Protein AF-A0A2W5E9P5-F1 (afdb_monomer_lite)

Organism: NCBI:txid151895

Foldseek 3Di:
DDDDDDPPPPPPPPAPDDLVNLCVVLVHDSVVLVCLVVVVDDCPDPSNV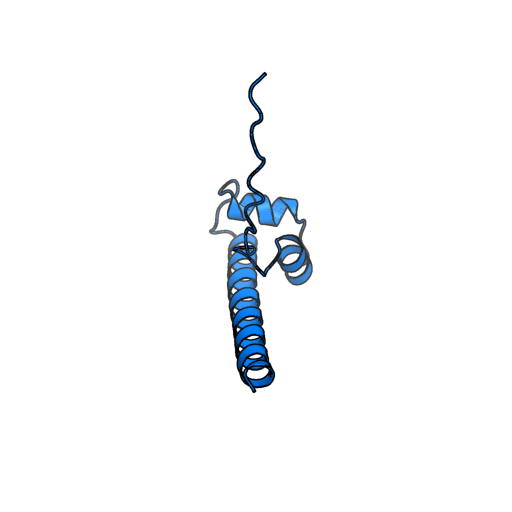SSVVSSVVVRVVVVVVVVVVCVVVVD

Structure (mmCIF, N/CA/C/O backbone):
data_AF-A0A2W5E9P5-F1
#
_entry.id   AF-A0A2W5E9P5-F1
#
loop_
_atom_site.group_PDB
_atom_site.id
_atom_site.type_symbol
_atom_site.label_atom_id
_atom_site.label_alt_id
_atom_site.label_comp_id
_atom_site.label_asym_id
_atom_site.label_entity_id
_atom_site.label_seq_id
_atom_site.pdbx_PDB_ins_code
_atom_site.Cartn_x
_atom_site.Cartn_y
_atom_site.Cartn_z
_atom_site.occupancy
_atom_site.B_iso_or_equiv
_atom_site.auth_seq_id
_atom_site.auth_comp_id
_atom_site.auth_asym_id
_atom_site.auth_atom_id
_atom_site.pdbx_PDB_model_num
ATOM 1 N N . MET A 1 1 ? 29.477 -13.937 32.859 1.00 43.91 1 MET A N 1
ATOM 2 C CA . MET A 1 1 ? 28.302 -14.221 32.003 1.00 43.91 1 MET A CA 1
ATOM 3 C C . MET A 1 1 ? 27.313 -13.079 32.178 1.00 43.91 1 MET A C 1
ATOM 5 O O . MET A 1 1 ? 26.856 -12.873 33.291 1.00 43.91 1 MET A O 1
ATOM 9 N N . SER A 1 2 ? 27.076 -12.266 31.145 1.00 44.88 2 SER A N 1
ATOM 10 C CA . SER A 1 2 ? 26.193 -11.093 31.236 1.00 44.88 2 SER A CA 1
ATOM 11 C C . SER A 1 2 ? 24.859 -11.419 30.562 1.00 44.88 2 SER A C 1
ATOM 13 O O . SER A 1 2 ? 24.809 -11.623 29.348 1.00 44.88 2 SER A O 1
ATOM 15 N N . ASN A 1 3 ? 23.795 -11.524 31.360 1.00 49.09 3 ASN A N 1
ATOM 16 C CA . ASN A 1 3 ? 22.437 -11.764 30.882 1.00 49.09 3 ASN A CA 1
ATOM 17 C C . ASN A 1 3 ? 21.894 -10.482 30.238 1.00 49.09 3 ASN A C 1
ATOM 19 O O . ASN A 1 3 ? 21.422 -9.579 30.923 1.00 49.09 3 ASN A O 1
ATOM 23 N N . LYS A 1 4 ? 21.949 -10.400 28.905 1.00 47.75 4 LYS A N 1
ATOM 24 C CA . LYS A 1 4 ? 21.201 -9.390 28.148 1.00 47.75 4 LYS A CA 1
ATOM 25 C C . LYS A 1 4 ? 19.735 -9.814 28.081 1.00 47.75 4 LYS A C 1
ATOM 27 O O . LYS A 1 4 ? 19.366 -10.633 27.239 1.00 47.75 4 LYS A O 1
ATOM 32 N N . SER A 1 5 ? 18.909 -9.250 28.959 1.00 53.81 5 SER A N 1
ATOM 33 C CA . SER A 1 5 ? 17.451 -9.285 28.825 1.00 53.81 5 SER A CA 1
ATOM 34 C C . SER A 1 5 ? 17.065 -8.766 27.441 1.00 53.81 5 SER A C 1
ATOM 36 O O . SER A 1 5 ? 17.333 -7.615 27.097 1.00 53.81 5 SER A O 1
ATOM 38 N N . LYS A 1 6 ? 16.470 -9.631 26.614 1.00 54.66 6 LYS A N 1
ATOM 39 C CA . LYS A 1 6 ? 15.877 -9.231 25.338 1.00 54.66 6 LYS A CA 1
ATOM 40 C C . LYS A 1 6 ? 14.608 -8.448 25.659 1.00 54.66 6 LYS A C 1
ATOM 42 O O . LYS A 1 6 ? 13.569 -9.039 25.922 1.00 54.66 6 LYS A O 1
ATOM 47 N N . GLU A 1 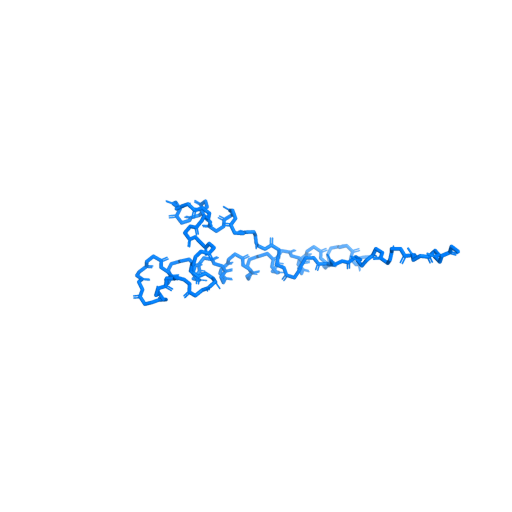7 ? 14.712 -7.124 25.664 1.00 51.16 7 GLU A N 1
ATOM 48 C CA . GLU A 1 7 ? 13.560 -6.224 25.621 1.00 51.16 7 GLU A CA 1
ATOM 49 C C . GLU A 1 7 ? 12.672 -6.633 24.433 1.00 51.16 7 GLU A C 1
ATOM 51 O O . GLU A 1 7 ? 13.020 -6.409 23.268 1.00 51.16 7 GLU A O 1
ATOM 56 N N . ILE A 1 8 ? 11.528 -7.260 24.712 1.00 55.28 8 ILE A N 1
ATOM 57 C CA . ILE A 1 8 ? 10.479 -7.463 23.715 1.00 55.28 8 ILE A CA 1
ATOM 58 C C . ILE A 1 8 ? 9.829 -6.096 23.530 1.00 55.28 8 ILE A C 1
ATOM 60 O O . ILE A 1 8 ? 8.859 -5.740 24.193 1.00 55.28 8 ILE A O 1
ATOM 64 N N . LYS A 1 9 ? 10.416 -5.281 22.651 1.00 48.00 9 LYS A N 1
ATOM 65 C CA . LYS A 1 9 ? 9.772 -4.057 22.186 1.00 48.00 9 LYS A CA 1
ATOM 66 C C . LYS A 1 9 ? 8.529 -4.503 21.428 1.00 48.00 9 LYS A C 1
ATOM 68 O O . LYS A 1 9 ? 8.648 -4.940 20.283 1.00 48.00 9 LYS A O 1
ATOM 73 N N . ASN A 1 10 ? 7.362 -4.402 22.067 1.00 45.88 10 ASN A N 1
ATOM 74 C CA . ASN A 1 10 ? 6.063 -4.403 21.401 1.00 45.88 10 ASN A CA 1
ATOM 75 C C . ASN A 1 10 ? 6.057 -3.225 20.421 1.00 45.88 10 ASN A C 1
ATOM 77 O O . ASN A 1 10 ? 5.582 -2.131 20.714 1.00 45.88 10 ASN A O 1
ATOM 81 N N . LYS A 1 11 ? 6.677 -3.425 19.257 1.00 45.47 11 LYS A N 1
ATOM 82 C CA . LYS A 1 11 ? 6.553 -2.530 18.122 1.00 45.47 11 LYS A CA 1
ATOM 83 C C . LYS A 1 11 ? 5.122 -2.712 17.648 1.00 45.47 11 LYS A C 1
ATOM 85 O O . LYS A 1 11 ? 4.859 -3.614 16.859 1.00 45.47 11 LYS A O 1
ATOM 90 N N . CYS A 1 12 ? 4.209 -1.868 18.128 1.00 41.62 12 CYS A N 1
ATOM 91 C CA . CYS A 1 12 ? 3.007 -1.575 17.358 1.00 41.62 12 CYS A CA 1
ATOM 92 C C . CYS A 1 12 ? 3.470 -1.363 15.908 1.00 41.62 12 CYS A C 1
ATOM 94 O O . CYS A 1 12 ? 4.385 -0.551 15.697 1.00 41.62 12 CYS A O 1
ATOM 96 N N . PRO A 1 13 ? 2.971 -2.139 14.932 1.00 53.47 13 PRO A N 1
ATOM 97 C CA . PRO A 1 13 ? 3.411 -1.986 13.560 1.00 53.47 13 PRO A CA 1
ATOM 98 C C . PRO A 1 13 ? 3.117 -0.546 13.155 1.00 53.47 13 PRO A C 1
ATOM 100 O O . PRO A 1 13 ? 1.965 -0.126 13.166 1.00 53.47 13 PRO A O 1
ATOM 103 N N . LYS A 1 14 ? 4.160 0.227 12.833 1.00 56.97 14 LYS A N 1
ATOM 104 C CA . LYS A 1 14 ? 3.988 1.598 12.331 1.00 56.97 14 LYS A CA 1
ATOM 105 C C . LYS A 1 14 ? 3.181 1.633 11.027 1.00 56.97 14 LYS A C 1
ATOM 107 O O . LYS A 1 14 ? 2.663 2.681 10.680 1.00 56.97 14 LYS A O 1
ATOM 112 N N . ASN A 1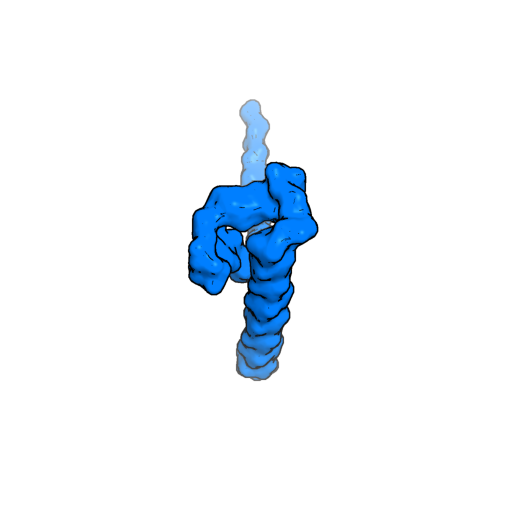 15 ? 3.041 0.493 10.346 1.00 63.25 15 ASN A N 1
ATOM 113 C CA . ASN A 1 15 ? 2.348 0.382 9.074 1.00 63.25 15 ASN A CA 1
ATOM 114 C C . ASN A 1 15 ? 1.333 -0.760 9.174 1.00 63.25 15 ASN A C 1
ATOM 116 O O . ASN A 1 15 ? 1.702 -1.933 9.087 1.00 63.25 15 ASN A O 1
ATOM 120 N N . TRP A 1 16 ? 0.061 -0.412 9.367 1.00 75.38 16 TRP A N 1
ATOM 121 C CA . TRP A 1 16 ? -1.040 -1.376 9.295 1.00 75.38 16 TRP A CA 1
ATOM 122 C C . TRP A 1 16 ? -1.256 -1.894 7.868 1.00 75.38 16 TRP A C 1
ATOM 124 O O . TRP A 1 16 ? -1.733 -3.010 7.669 1.00 75.38 16 TRP A O 1
ATOM 134 N N . VAL A 1 17 ? -0.837 -1.111 6.872 1.00 87.81 17 VAL A N 1
ATOM 135 C CA . VAL A 1 17 ? -0.861 -1.496 5.465 1.00 87.81 17 VAL A CA 1
ATOM 136 C C . VAL A 1 17 ? 0.430 -2.221 5.105 1.00 87.81 17 VAL A C 1
ATOM 138 O O . VAL A 1 17 ? 1.534 -1.677 5.173 1.00 87.81 17 VAL A O 1
ATOM 141 N N . SER A 1 18 ? 0.300 -3.484 4.703 1.00 91.94 18 SER A N 1
ATOM 142 C CA . SER A 1 18 ? 1.445 -4.275 4.259 1.00 91.94 18 SER A CA 1
ATOM 143 C C . SER A 1 18 ? 1.769 -4.016 2.785 1.00 91.94 18 SER A C 1
ATOM 145 O O . SER A 1 18 ? 0.883 -3.886 1.943 1.00 91.94 18 SER A O 1
ATOM 147 N N . ARG A 1 19 ? 3.057 -4.073 2.427 1.00 91.88 19 ARG A N 1
ATOM 148 C CA . ARG A 1 19 ? 3.494 -3.998 1.017 1.00 91.88 19 ARG A CA 1
ATOM 149 C C . ARG A 1 19 ? 2.891 -5.099 0.141 1.00 91.88 19 ARG A C 1
ATOM 151 O O . ARG A 1 19 ? 2.749 -4.911 -1.060 1.00 91.88 19 ARG A O 1
ATOM 158 N N . THR A 1 20 ? 2.557 -6.249 0.728 1.00 94.19 20 THR A N 1
ATOM 159 C CA . THR A 1 20 ? 1.871 -7.345 0.028 1.00 94.19 20 THR A CA 1
ATOM 160 C C . THR A 1 20 ? 0.446 -6.949 -0.358 1.00 94.19 20 THR A C 1
ATOM 162 O O . THR A 1 20 ? 0.017 -7.249 -1.465 1.00 94.19 20 THR A O 1
ATOM 165 N N . MET A 1 21 ? -0.266 -6.244 0.524 1.00 93.69 21 MET A N 1
ATOM 166 C CA . MET A 1 21 ? -1.612 -5.738 0.248 1.00 93.69 21 MET A CA 1
ATOM 167 C C . MET A 1 21 ? -1.588 -4.697 -0.874 1.00 93.69 21 MET A C 1
ATOM 169 O O . MET A 1 21 ? -2.345 -4.824 -1.830 1.00 93.69 21 MET A O 1
ATOM 173 N N . ILE A 1 22 ? -0.659 -3.737 -0.815 1.00 94.62 22 ILE A N 1
ATOM 174 C CA . ILE A 1 22 ? -0.477 -2.734 -1.879 1.00 94.62 22 ILE A CA 1
ATOM 175 C C . ILE A 1 22 ? -0.182 -3.424 -3.220 1.00 94.62 22 ILE A C 1
ATOM 177 O O . ILE A 1 22 ? -0.802 -3.118 -4.235 1.00 94.62 22 ILE A O 1
ATOM 181 N N . ALA A 1 23 ? 0.725 -4.407 -3.218 1.00 95.56 23 ALA A N 1
ATOM 182 C CA . ALA A 1 23 ? 1.070 -5.179 -4.409 1.00 95.56 23 ALA A CA 1
ATOM 183 C C . ALA A 1 23 ? -0.147 -5.896 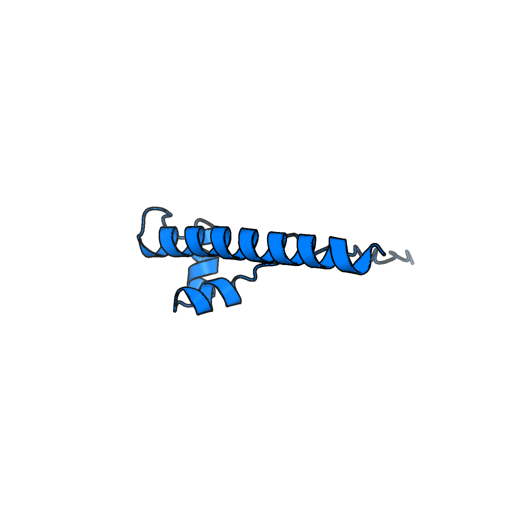-5.016 1.00 95.56 23 ALA A C 1
ATOM 185 O O . ALA A 1 23 ? -0.307 -5.898 -6.235 1.00 95.56 23 ALA A O 1
ATOM 186 N N . HIS A 1 24 ? -1.016 -6.457 -4.169 1.00 95.25 24 HIS A N 1
ATOM 187 C CA .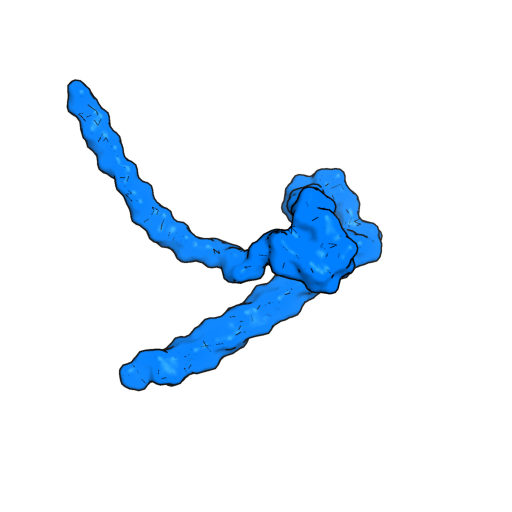 HIS A 1 24 ? -2.245 -7.119 -4.594 1.00 95.25 24 HIS A CA 1
ATOM 188 C C . HIS A 1 24 ? -3.242 -6.142 -5.231 1.00 95.25 24 HIS A C 1
ATOM 190 O O . HIS A 1 24 ? -3.728 -6.415 -6.322 1.00 95.25 24 HIS A O 1
ATOM 196 N N . VAL A 1 25 ? -3.487 -4.985 -4.602 1.00 94.06 25 VAL A N 1
ATOM 197 C CA . VAL A 1 25 ? -4.412 -3.955 -5.119 1.00 94.06 25 VAL A CA 1
ATOM 198 C C . VAL A 1 25 ? -3.947 -3.399 -6.467 1.00 94.06 25 VAL A C 1
ATOM 200 O O . VAL A 1 25 ? -4.755 -3.178 -7.364 1.00 94.06 25 VAL A O 1
ATOM 203 N N . ILE A 1 26 ? -2.640 -3.198 -6.630 1.00 94.38 26 ILE A N 1
ATOM 204 C CA . ILE A 1 26 ? -2.060 -2.656 -7.866 1.00 94.38 26 ILE A CA 1
ATOM 205 C C . ILE A 1 26 ? -1.890 -3.722 -8.957 1.00 94.38 26 ILE A C 1
ATOM 207 O O . ILE A 1 26 ? -1.767 -3.379 -10.132 1.00 94.38 26 ILE A O 1
ATOM 211 N N . GLY A 1 27 ? -1.883 -5.007 -8.592 1.00 93.81 27 GLY A N 1
ATOM 212 C CA . GLY A 1 27 ? -1.596 -6.100 -9.520 1.00 93.81 27 GLY A CA 1
ATOM 213 C C . GLY A 1 27 ? -0.121 -6.157 -9.926 1.00 93.81 27 GLY A C 1
ATOM 214 O O . GLY A 1 27 ? 0.198 -6.411 -11.084 1.00 93.81 27 GLY A O 1
ATOM 215 N N . CYS A 1 28 ? 0.798 -5.894 -8.991 1.00 93.31 28 CYS A N 1
ATOM 216 C CA . CYS A 1 28 ? 2.239 -5.935 -9.251 1.00 93.31 28 CYS A CA 1
ATOM 217 C C . CYS A 1 28 ? 2.999 -6.811 -8.243 1.00 93.31 28 CYS A C 1
ATOM 219 O O . CYS A 1 28 ? 2.458 -7.297 -7.253 1.00 93.31 28 CYS A O 1
ATOM 221 N N . GLY A 1 29 ? 4.292 -7.034 -8.491 1.00 94.62 29 GLY A N 1
ATOM 222 C CA . GLY A 1 29 ? 5.145 -7.785 -7.571 1.00 94.62 29 GLY A CA 1
ATOM 223 C C . GLY A 1 29 ? 5.469 -7.000 -6.294 1.00 94.62 29 GLY A C 1
ATOM 224 O O . GLY A 1 29 ? 5.833 -5.826 -6.344 1.00 94.62 29 GLY A O 1
ATOM 225 N N . LYS A 1 30 ? 5.467 -7.669 -5.133 1.00 94.31 30 LYS A N 1
ATOM 226 C CA . LYS A 1 30 ? 5.899 -7.082 -3.843 1.00 94.31 30 LYS A CA 1
ATOM 227 C C . LYS A 1 30 ? 7.313 -6.481 -3.893 1.00 94.31 30 LYS A C 1
ATOM 229 O O . LYS A 1 30 ? 7.613 -5.511 -3.189 1.00 94.31 30 LYS A O 1
ATOM 234 N N . THR A 1 31 ? 8.194 -7.063 -4.704 1.00 94.44 31 THR A N 1
ATOM 235 C CA . THR A 1 31 ? 9.552 -6.554 -4.945 1.00 94.44 31 THR A CA 1
ATOM 236 C C . THR A 1 31 ? 9.528 -5.203 -5.650 1.00 94.44 31 THR A C 1
ATOM 238 O O . THR A 1 31 ? 10.297 -4.327 -5.270 1.00 94.44 31 THR A O 1
ATOM 241 N N . THR A 1 32 ? 8.604 -4.994 -6.592 1.00 93.25 32 THR A N 1
ATOM 242 C CA . THR A 1 32 ? 8.384 -3.703 -7.258 1.00 93.25 32 THR A CA 1
ATOM 243 C C . THR A 1 32 ? 7.925 -2.643 -6.268 1.00 93.25 32 THR A C 1
ATOM 245 O O . THR A 1 32 ? 8.551 -1.591 -6.198 1.00 93.25 32 THR A O 1
ATOM 248 N N . VAL A 1 33 ? 6.928 -2.952 -5.435 1.00 93.38 33 VAL A N 1
ATOM 249 C CA . VAL A 1 33 ? 6.473 -2.056 -4.358 1.00 93.38 33 VAL A CA 1
ATOM 250 C C . VAL A 1 33 ? 7.629 -1.688 -3.425 1.00 93.38 33 VAL A C 1
ATOM 252 O O . VAL A 1 33 ? 7.862 -0.523 -3.126 1.00 93.38 33 VAL A O 1
ATOM 255 N N . SER A 1 34 ? 8.425 -2.678 -3.013 1.00 93.38 34 SER A N 1
ATOM 256 C CA . SER A 1 34 ? 9.591 -2.432 -2.157 1.00 93.38 34 SER A CA 1
ATOM 257 C C . SER A 1 34 ? 10.678 -1.609 -2.849 1.00 93.38 34 SER A C 1
ATOM 259 O O . SER A 1 34 ? 11.370 -0.854 -2.177 1.00 93.38 34 SER A O 1
ATOM 261 N N . ALA A 1 35 ? 10.859 -1.758 -4.161 1.00 92.31 35 ALA A N 1
ATOM 262 C CA . ALA A 1 35 ? 11.825 -0.974 -4.919 1.00 92.31 35 ALA A CA 1
ATOM 263 C C . ALA A 1 35 ? 11.415 0.502 -5.004 1.00 92.31 35 ALA A C 1
ATOM 265 O O . ALA A 1 35 ? 12.283 1.351 -4.829 1.00 92.31 35 ALA A O 1
ATOM 266 N N . VAL A 1 36 ? 10.122 0.790 -5.198 1.00 92.25 36 VAL A N 1
ATOM 267 C CA . VAL A 1 36 ? 9.576 2.159 -5.185 1.00 92.25 36 VAL A CA 1
ATOM 268 C C . VAL A 1 36 ? 9.793 2.802 -3.813 1.00 92.25 36 VAL A C 1
ATOM 270 O O . VAL A 1 36 ? 10.507 3.793 -3.718 1.00 92.25 36 VAL A O 1
ATOM 273 N N . PHE A 1 37 ? 9.336 2.165 -2.729 1.00 88.56 37 PHE A N 1
ATOM 274 C CA . PHE A 1 37 ? 9.499 2.712 -1.371 1.00 88.56 37 PHE A CA 1
ATOM 275 C C . PHE A 1 37 ? 10.947 2.871 -0.906 1.00 88.56 37 PHE A C 1
ATOM 277 O O . PHE A 1 37 ? 11.238 3.690 -0.041 1.00 88.56 37 PHE A O 1
ATOM 284 N N . ASN A 1 38 ? 11.862 2.063 -1.437 1.00 91.00 38 ASN A N 1
ATOM 285 C CA . ASN A 1 38 ? 13.280 2.165 -1.107 1.00 91.00 38 ASN A CA 1
ATOM 286 C C . ASN A 1 38 ? 14.025 3.162 -2.021 1.00 91.00 38 ASN A C 1
ATOM 288 O O . ASN A 1 38 ? 15.255 3.179 -1.988 1.00 91.00 38 ASN A O 1
ATOM 292 N N . GLY A 1 39 ? 13.326 3.910 -2.887 1.00 88.88 39 GLY A N 1
ATOM 293 C CA . GLY A 1 39 ? 13.930 4.855 -3.835 1.00 88.88 39 GLY A CA 1
ATOM 294 C C . GLY A 1 39 ? 14.789 4.194 -4.920 1.00 88.88 39 GLY A C 1
ATOM 295 O O . GLY A 1 39 ? 15.594 4.853 -5.568 1.00 88.88 39 GLY A O 1
ATOM 296 N N . LYS A 1 40 ? 14.654 2.875 -5.121 1.00 89.06 40 LYS A N 1
ATOM 297 C CA . LYS A 1 40 ? 15.386 2.114 -6.154 1.00 89.06 40 LYS A CA 1
ATOM 298 C C . LYS A 1 40 ? 14.722 2.195 -7.532 1.00 89.06 40 LYS A C 1
ATOM 300 O O . LYS A 1 40 ? 15.263 1.667 -8.501 1.00 89.06 40 LYS A O 1
ATOM 305 N N . ARG A 1 41 ? 13.537 2.801 -7.615 1.00 83.81 41 ARG A N 1
ATOM 306 C CA . ARG A 1 41 ? 12.842 3.162 -8.853 1.00 83.81 41 ARG A CA 1
ATOM 307 C C . ARG A 1 41 ? 12.404 4.617 -8.775 1.00 83.81 41 ARG A C 1
ATOM 309 O O . ARG A 1 41 ? 12.148 5.110 -7.683 1.00 83.81 41 ARG A O 1
ATOM 316 N N . SER A 1 42 ? 12.318 5.264 -9.935 1.00 84.38 42 SER A N 1
ATOM 317 C CA . SER A 1 42 ? 11.787 6.623 -10.040 1.00 84.38 42 SER A CA 1
ATOM 318 C C . SER A 1 42 ? 10.324 6.662 -9.580 1.00 84.38 42 SER A C 1
ATOM 320 O O . SER A 1 42 ? 9.515 5.826 -9.999 1.00 84.38 42 SER A O 1
ATOM 322 N N . SER A 1 43 ? 10.020 7.643 -8.730 1.00 79.94 43 SER A N 1
ATOM 323 C CA . SER A 1 43 ? 8.674 7.999 -8.261 1.00 79.94 43 SER A CA 1
ATOM 324 C C . SER A 1 43 ? 7.783 8.544 -9.377 1.00 79.94 43 SER A C 1
ATOM 326 O O . SER A 1 43 ? 6.565 8.471 -9.281 1.00 79.94 43 SER A O 1
ATOM 328 N N . ASP A 1 44 ? 8.371 9.026 -10.474 1.00 81.62 44 ASP A N 1
ATOM 329 C CA . ASP A 1 44 ? 7.648 9.745 -11.533 1.00 81.62 44 ASP A CA 1
ATOM 330 C C . ASP A 1 44 ? 7.014 8.805 -12.566 1.00 81.62 44 ASP A C 1
ATOM 332 O O . ASP A 1 44 ? 6.428 9.234 -13.558 1.00 81.62 44 ASP A O 1
ATOM 336 N N . THR A 1 45 ? 7.142 7.495 -12.355 1.00 92.00 45 THR A N 1
ATOM 337 C CA . THR A 1 45 ? 6.469 6.502 -13.192 1.00 92.00 45 THR A CA 1
ATOM 338 C C . THR A 1 45 ? 5.015 6.342 -12.757 1.00 92.00 45 THR A C 1
ATOM 340 O O . THR A 1 45 ? 4.738 6.291 -11.560 1.00 92.00 45 THR A O 1
ATOM 343 N N . ASP A 1 46 ? 4.098 6.160 -13.715 1.00 94.12 46 ASP A N 1
ATOM 344 C CA . ASP A 1 46 ? 2.674 5.875 -13.441 1.00 94.12 46 ASP A CA 1
ATOM 345 C C . ASP A 1 46 ? 2.507 4.755 -12.401 1.00 94.12 46 ASP A C 1
ATOM 347 O O . ASP A 1 46 ? 1.739 4.862 -11.448 1.00 94.12 46 ASP A O 1
ATOM 351 N N . LEU A 1 47 ? 3.310 3.694 -12.519 1.00 92.31 47 LEU A N 1
ATOM 352 C CA . LEU A 1 47 ? 3.282 2.582 -11.576 1.00 92.31 47 LEU A CA 1
ATOM 353 C C . LEU A 1 47 ? 3.678 2.996 -10.150 1.00 92.31 47 LEU A C 1
ATOM 355 O O . LEU A 1 47 ? 3.057 2.529 -9.197 1.00 92.31 47 LEU A O 1
ATOM 359 N N . ALA A 1 48 ? 4.712 3.825 -9.989 1.00 92.69 48 ALA A N 1
ATOM 360 C CA . ALA A 1 48 ? 5.143 4.296 -8.675 1.00 92.69 48 ALA A CA 1
ATOM 361 C C . ALA A 1 48 ? 4.089 5.210 -8.039 1.00 92.69 48 ALA A C 1
ATOM 363 O O . ALA A 1 48 ? 3.699 4.969 -6.899 1.00 92.69 48 ALA A O 1
ATOM 364 N N . GLN A 1 49 ? 3.534 6.148 -8.809 1.00 94.06 49 GLN A N 1
ATOM 365 C CA . GLN A 1 49 ? 2.445 7.018 -8.357 1.00 94.06 49 GLN A CA 1
ATOM 366 C C . GLN A 1 49 ? 1.220 6.209 -7.921 1.00 94.06 49 GLN A C 1
ATOM 368 O O . GLN A 1 49 ? 0.655 6.444 -6.856 1.00 94.06 49 GLN A O 1
ATOM 373 N N . ARG A 1 50 ? 0.835 5.186 -8.694 1.00 95.12 50 ARG A N 1
ATOM 374 C CA . ARG A 1 50 ? -0.266 4.287 -8.321 1.00 95.12 50 ARG A CA 1
ATOM 375 C C . ARG A 1 50 ? 0.019 3.533 -7.021 1.00 95.12 50 ARG A C 1
ATOM 377 O O . ARG A 1 50 ? -0.887 3.378 -6.207 1.00 95.12 50 ARG A O 1
ATOM 384 N N . ILE A 1 51 ? 1.256 3.078 -6.810 1.00 94.38 51 ILE A N 1
ATOM 385 C CA . ILE A 1 51 ? 1.680 2.416 -5.564 1.00 94.38 51 ILE A CA 1
ATOM 386 C C . ILE A 1 51 ? 1.556 3.363 -4.363 1.00 94.38 51 ILE A C 1
ATOM 388 O O . ILE A 1 51 ? 1.035 2.947 -3.329 1.00 94.38 51 ILE A O 1
ATOM 392 N N . GLU A 1 52 ? 1.991 4.613 -4.505 1.00 92.31 52 GLU A N 1
ATOM 393 C CA . GLU A 1 52 ? 1.906 5.636 -3.455 1.00 92.31 52 GLU A CA 1
ATOM 394 C C . GLU A 1 52 ? 0.450 6.001 -3.136 1.00 92.31 52 GLU A C 1
ATOM 396 O O . GLU A 1 52 ? 0.041 5.992 -1.975 1.00 92.31 52 GLU A O 1
ATOM 401 N N . VAL A 1 53 ? -0.378 6.217 -4.164 1.00 93.62 53 VAL A N 1
ATOM 402 C CA . VAL A 1 53 ? -1.814 6.487 -3.990 1.00 93.62 53 VAL A CA 1
ATOM 403 C C . VAL A 1 53 ? -2.517 5.316 -3.297 1.00 93.62 53 VAL A C 1
ATOM 405 O O . VAL A 1 53 ? -3.340 5.531 -2.407 1.00 93.62 53 VAL A O 1
ATOM 408 N N . ALA A 1 54 ? -2.183 4.071 -3.650 1.00 94.12 54 ALA A N 1
ATOM 409 C CA . ALA A 1 54 ? -2.751 2.904 -2.984 1.00 94.12 54 ALA A CA 1
ATOM 410 C C . ALA A 1 54 ? -2.339 2.802 -1.510 1.00 94.12 54 ALA A C 1
ATOM 412 O O . ALA A 1 54 ? -3.176 2.445 -0.683 1.00 94.12 54 ALA A O 1
ATOM 413 N N . GLU A 1 55 ? -1.090 3.118 -1.155 1.00 93.12 55 GLU A N 1
ATOM 414 C CA . GLU A 1 55 ? -0.674 3.170 0.253 1.00 93.12 55 GLU A CA 1
ATOM 415 C C . GLU A 1 55 ? -1.487 4.200 1.037 1.00 93.12 55 GLU A C 1
ATOM 417 O O . GLU A 1 55 ? -1.990 3.879 2.116 1.00 93.12 55 GLU A O 1
ATOM 422 N N . MET A 1 56 ? -1.644 5.405 0.485 1.00 91.38 56 MET A N 1
ATOM 423 C CA . MET A 1 56 ? -2.380 6.495 1.119 1.00 91.38 56 MET A CA 1
ATOM 424 C C . MET A 1 56 ? -3.840 6.106 1.386 1.00 91.38 56 MET A C 1
ATOM 426 O O . MET A 1 56 ? -4.286 6.154 2.531 1.00 91.38 56 MET A O 1
ATOM 430 N N . LEU A 1 57 ? -4.558 5.631 0.361 1.00 93.56 57 LEU A N 1
ATOM 431 C CA . LEU A 1 57 ? -5.972 5.254 0.481 1.00 93.56 57 LEU A CA 1
ATOM 432 C C . LEU A 1 57 ? -6.191 4.079 1.441 1.00 93.56 57 LEU A C 1
ATOM 434 O O . LEU A 1 57 ? -7.137 4.081 2.230 1.00 93.56 57 LEU A O 1
ATOM 438 N N . LEU A 1 58 ? -5.322 3.064 1.388 1.00 92.88 58 LEU A N 1
ATOM 439 C CA . LEU A 1 58 ? -5.407 1.927 2.305 1.00 92.88 58 LEU A CA 1
ATOM 440 C C . LEU A 1 58 ? -5.125 2.354 3.746 1.00 92.88 58 LEU A C 1
ATOM 442 O O . LEU A 1 58 ? -5.773 1.851 4.662 1.00 92.88 58 LEU A O 1
ATOM 446 N N . SER A 1 59 ? -4.178 3.270 3.954 1.00 90.44 59 SER A N 1
ATOM 447 C CA . SER A 1 59 ? -3.819 3.741 5.293 1.00 90.44 59 SER A CA 1
ATOM 448 C C . SER A 1 59 ? -4.960 4.543 5.906 1.00 90.44 59 SER A C 1
ATOM 450 O O . SER A 1 59 ? -5.386 4.224 7.014 1.00 90.44 59 SER A O 1
ATOM 452 N N . GLU A 1 60 ? -5.534 5.483 5.151 1.00 89.56 60 GLU A N 1
ATOM 453 C CA . GLU A 1 60 ? -6.701 6.263 5.577 1.00 89.56 60 GLU A CA 1
ATOM 454 C C . GLU A 1 60 ? -7.906 5.360 5.893 1.00 89.56 60 GLU A C 1
ATOM 456 O O . GLU A 1 60 ? -8.549 5.494 6.937 1.00 89.56 60 GLU A O 1
ATOM 461 N N . GLY A 1 61 ? -8.185 4.381 5.024 1.00 89.94 61 GLY A N 1
ATOM 462 C CA . GLY A 1 61 ? -9.268 3.424 5.238 1.00 89.94 61 GLY A CA 1
ATOM 463 C C . GLY A 1 61 ? -9.086 2.595 6.513 1.00 89.94 61 GLY A C 1
ATOM 464 O O . GLY A 1 61 ? -10.035 2.421 7.280 1.00 89.94 61 GLY A O 1
ATOM 465 N N . VAL A 1 62 ? -7.868 2.106 6.772 1.00 89.88 62 VAL A N 1
ATOM 466 C CA . VAL A 1 62 ? -7.563 1.329 7.982 1.00 89.88 62 VAL A CA 1
ATOM 467 C C . VAL A 1 62 ? -7.649 2.190 9.242 1.00 89.88 62 VAL A C 1
ATOM 469 O O . VAL A 1 62 ? -8.212 1.737 10.239 1.00 89.88 62 VAL A O 1
ATOM 472 N N . GLU A 1 63 ? -7.151 3.426 9.213 1.00 87.88 63 GLU A N 1
ATOM 473 C CA . GLU A 1 63 ? -7.256 4.355 10.344 1.00 87.88 63 GLU A CA 1
ATOM 474 C C . GLU A 1 63 ? -8.714 4.645 10.707 1.00 87.88 63 GLU A C 1
ATOM 476 O O . GLU A 1 63 ? -9.089 4.540 11.878 1.00 87.88 63 GLU A O 1
ATOM 481 N N . LYS A 1 64 ? -9.567 4.887 9.706 1.00 89.69 64 LYS A N 1
ATOM 482 C CA . LYS A 1 64 ? -11.002 5.096 9.923 1.00 89.69 64 LYS A CA 1
ATOM 483 C C . LYS A 1 64 ? -11.667 3.896 10.602 1.00 89.69 64 LYS A C 1
ATOM 485 O O . LYS A 1 64 ? -12.418 4.069 11.560 1.00 89.69 64 LYS A O 1
ATOM 490 N N . VAL A 1 65 ? -11.356 2.677 10.151 1.00 89.56 65 VAL A N 1
ATOM 491 C CA . VAL A 1 65 ? -11.875 1.444 10.768 1.00 89.56 65 VAL A CA 1
ATOM 492 C C . VAL A 1 65 ? -11.395 1.307 12.213 1.00 89.56 65 VAL A C 1
ATOM 494 O O . VAL A 1 65 ? -12.187 0.966 13.091 1.00 89.56 65 VAL A O 1
ATOM 497 N N . ILE A 1 66 ? -10.119 1.594 12.487 1.00 88.12 66 ILE A N 1
ATOM 498 C CA . ILE A 1 66 ? -9.572 1.564 13.851 1.00 88.12 66 ILE A CA 1
ATOM 499 C C . ILE A 1 66 ? -10.322 2.545 14.754 1.00 88.12 66 ILE A C 1
ATOM 501 O O . ILE A 1 66 ? -10.666 2.196 15.887 1.00 88.12 66 ILE A O 1
ATOM 505 N N . ASP A 1 67 ? -10.591 3.755 14.274 1.00 88.50 67 ASP A N 1
ATOM 506 C CA . ASP A 1 67 ? -11.296 4.768 15.052 1.00 88.50 67 ASP A CA 1
ATOM 507 C C . ASP A 1 67 ? -12.758 4.398 15.306 1.00 88.50 67 ASP A C 1
ATOM 509 O O . ASP A 1 67 ? -13.251 4.590 16.421 1.00 88.50 67 ASP A O 1
ATOM 513 N N . ASP A 1 68 ? -13.437 3.789 14.336 1.00 90.06 68 ASP A N 1
ATOM 514 C CA . ASP A 1 68 ? -14.796 3.285 14.532 1.00 90.06 68 ASP A CA 1
ATOM 515 C C . ASP A 1 68 ? -14.834 2.121 15.536 1.00 90.06 68 ASP A C 1
ATOM 517 O O . ASP A 1 68 ? -15.662 2.126 16.450 1.00 90.06 68 ASP A O 1
ATOM 521 N N . VAL A 1 69 ? -13.878 1.186 15.478 1.00 89.31 69 VAL A N 1
ATOM 522 C CA . VAL A 1 69 ? -13.748 0.108 16.477 1.00 89.31 69 VAL A CA 1
ATOM 523 C C . VAL A 1 69 ? -13.477 0.674 17.873 1.00 89.31 69 VAL A C 1
ATOM 525 O O . VAL A 1 69 ? -14.085 0.233 18.850 1.00 89.31 69 VAL A O 1
ATOM 528 N N . ARG A 1 70 ? -12.609 1.686 17.995 1.00 89.06 70 ARG A N 1
ATOM 529 C CA . ARG A 1 70 ? -12.315 2.337 19.283 1.00 89.06 70 ARG A CA 1
ATOM 530 C C . ARG A 1 70 ? -13.553 2.966 19.915 1.00 89.06 70 ARG A C 1
ATOM 532 O O . ARG A 1 70 ? -13.678 2.900 21.135 1.00 89.06 70 ARG A O 1
ATOM 539 N N . LYS A 1 71 ? -14.460 3.549 19.124 1.00 91.25 71 LYS A N 1
ATOM 540 C CA . LYS A 1 71 ? -15.730 4.102 19.632 1.00 91.25 71 LYS A CA 1
ATOM 541 C C . LYS A 1 71 ? -16.647 3.012 20.192 1.00 91.25 71 LYS A C 1
ATOM 543 O O . LYS A 1 71 ? -17.340 3.259 21.172 1.00 91.25 71 LYS A O 1
ATOM 548 N N . VAL A 1 72 ? -16.645 1.821 19.589 1.00 91.75 72 VAL A N 1
ATOM 549 C CA . VAL A 1 72 ? -17.482 0.690 20.027 1.00 91.75 72 VAL A CA 1
ATOM 550 C C . VAL A 1 72 ? -16.916 0.016 21.279 1.00 91.75 72 VAL A C 1
ATOM 552 O O . VAL A 1 72 ? -17.672 -0.301 22.193 1.00 91.75 72 VAL A O 1
ATOM 555 N N . VAL A 1 73 ? -15.598 -0.201 21.326 1.00 88.94 73 VAL A N 1
ATOM 556 C CA . VAL A 1 73 ? -14.929 -0.943 22.410 1.00 88.94 73 VAL A CA 1
ATOM 557 C C . VAL A 1 73 ? -14.752 -0.103 23.677 1.00 88.94 73 VAL A C 1
ATOM 559 O O . VAL A 1 73 ? -14.751 -0.665 24.765 1.00 88.94 73 VAL A O 1
ATOM 562 N N . LYS A 1 74 ? -14.634 1.230 23.579 1.00 64.56 74 LYS A N 1
ATOM 563 C CA . LYS A 1 74 ? -14.546 2.130 24.748 1.00 64.56 74 LYS A CA 1
ATOM 564 C C . LYS A 1 74 ? -15.900 2.370 25.453 1.00 64.56 74 LYS A C 1
ATOM 566 O O . LYS A 1 74 ? -16.134 3.472 25.945 1.00 64.56 74 LYS A O 1
ATOM 571 N N . LYS A 1 75 ? -16.777 1.365 25.488 1.00 48.50 75 LYS A N 1
ATOM 572 C CA . LYS A 1 75 ? -17.945 1.342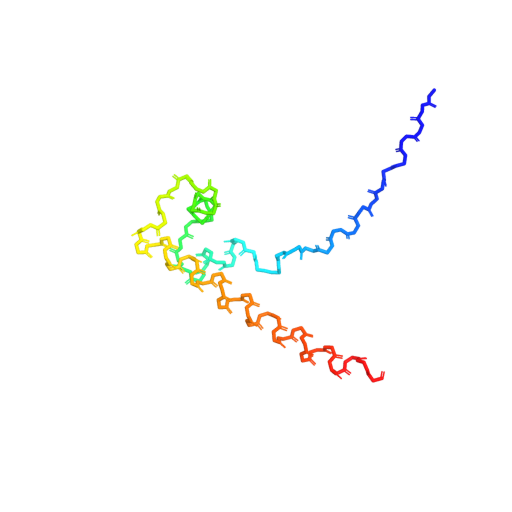 26.379 1.00 48.50 75 LYS A CA 1
ATOM 573 C C . LYS A 1 75 ? -17.559 0.847 27.765 1.00 48.50 75 LYS A C 1
ATOM 575 O O . LYS A 1 75 ? -16.731 -0.086 27.837 1.00 48.50 75 LYS A O 1
#

pLDDT: mean 81.99, std 17.34, range [41.62, 95.56]

Secondary structure (DSSP, 8-state):
-------------S-SS-HHHHHHHHTS-HHHHHHHHTTSS-TTSHHHHHHHHHHHHHHHHHHHHHHHHHHHH--

Sequence (75 aa):
MSNKSKEIKNKCPKNWVSRTMIAHVIGCGKTTVSAVFNGKRSSDTDLAQRIEVAEMLLSEGVEKVIDDVRKVVKK

Radius of gyration: 17.3 Å; chains: 1; bounding box: 46×24×45 Å